Protein AF-A0A8W8M4V3-F1 (afdb_monomer)

Foldseek 3Di:
DPPPCNPPCLPLVSVQVVQVVVCVVVVHDGQQQVVSLVSVQLVVCCVVPVPCSVVWDWADPDSNAIDIPDDPPDDGDPRVRVVPDPD

Secondary structure (DSSP, 8-state):
---TTTT---SSHHHHHHHHHHHHHHTSPPPPHHHHHHHHHHHHHHHH-TTTGGG-EEEEEETTEEEEE--TTS-----GGGG----

Organism: Magallana gigas (NCBI:txid29159)

Nearest PDB structures (foldseek):
  5nmw-assembly1_A-2  TM=8.579E-01  e=9.872E-02  Zonocerus variegatus
  5xea-assembly1_A  TM=2.872E-01  e=4.651E+00  Thogoto virus (isolate SiAr 126)
  5xea-assembly1_C  TM=2.718E-01  e=4.352E+00  Thogoto virus (isolate SiAr 126)
  5zkx-assembly1_A  TM=2.327E-01  e=5.312E+00  Bourbon virus

Sequence (87 aa):
KPPIFAHYMGDGHRQTEFNAQIAKLGGFEPLSPVIQMIWDDVMDERYMNIINTHEFDYLVTGPSSYRCLTPSKAKSRVSKAENVVRK

Solvent-accessible surface area (backbone atoms only — not comparable to full-atom values): 5503 Å² total; per-residue (Å²): 129,80,61,99,59,76,82,70,48,86,77,54,61,64,37,52,51,50,47,40,53,52,17,63,74,70,76,48,83,54,82,51,60,31,57,57,55,51,50,55,51,51,54,52,37,40,72,76,35,62,90,58,41,86,62,58,43,76,45,80,75,48,64,76,35,51,43,72,54,71,43,96,87,56,91,71,75,82,53,73,63,79,68,64,72,86,125

Structure (mmCIF, N/CA/C/O backbone):
data_AF-A0A8W8M4V3-F1
#
_entry.id   AF-A0A8W8M4V3-F1
#
loop_
_atom_site.group_PDB
_atom_site.id
_atom_site.type_symbol
_atom_site.label_atom_id
_atom_site.label_alt_id
_atom_site.label_comp_id
_atom_site.label_asym_id
_atom_site.label_entity_id
_atom_site.label_seq_id
_atom_site.pdbx_PDB_ins_code
_atom_site.Cartn_x
_atom_site.Cartn_y
_atom_site.Cartn_z
_atom_site.occupancy
_atom_site.B_iso_or_equiv
_atom_site.auth_seq_id
_atom_site.auth_comp_id
_atom_site.auth_asym_id
_atom_site.auth_atom_id
_atom_site.pdbx_PDB_model_num
ATOM 1 N N . LYS A 1 1 ? 25.687 18.947 -4.989 1.00 55.16 1 LYS A N 1
ATOM 2 C CA . LYS A 1 1 ? 25.004 18.036 -4.035 1.00 55.16 1 LYS A CA 1
ATOM 3 C C . LYS A 1 1 ? 23.653 17.678 -4.633 1.00 55.16 1 LYS A C 1
ATOM 5 O O . LYS A 1 1 ? 23.046 18.590 -5.187 1.00 55.16 1 LYS A O 1
ATOM 10 N N . PRO A 1 2 ? 23.203 16.415 -4.566 1.00 59.00 2 PRO A N 1
ATOM 11 C CA . PRO A 1 2 ? 21.837 16.087 -4.952 1.00 59.00 2 PRO A CA 1
ATOM 12 C C . PRO A 1 2 ? 20.868 16.924 -4.103 1.00 59.00 2 PRO A C 1
ATOM 14 O O . PRO A 1 2 ? 21.191 17.210 -2.942 1.00 59.00 2 PRO A O 1
ATOM 17 N N . PRO A 1 3 ? 19.721 17.354 -4.651 1.00 76.25 3 PRO A N 1
ATOM 18 C CA . PRO A 1 3 ? 18.686 17.978 -3.841 1.00 76.25 3 PRO A CA 1
ATOM 19 C C . PRO A 1 3 ? 18.306 17.050 -2.681 1.00 76.25 3 PRO A C 1
ATOM 21 O O . PRO A 1 3 ? 18.284 15.831 -2.840 1.00 76.25 3 PRO A O 1
ATOM 24 N N . ILE A 1 4 ? 17.997 17.626 -1.515 1.00 73.56 4 ILE A N 1
ATOM 25 C CA . ILE A 1 4 ? 17.696 16.895 -0.264 1.00 73.56 4 ILE A CA 1
ATOM 26 C C . ILE A 1 4 ? 16.565 15.862 -0.453 1.00 73.56 4 ILE A C 1
ATOM 28 O O . ILE A 1 4 ? 16.488 14.877 0.273 1.00 73.56 4 ILE A O 1
ATOM 32 N N . PHE A 1 5 ? 15.737 16.040 -1.483 1.00 79.50 5 PHE A N 1
ATOM 33 C CA . PHE A 1 5 ? 14.595 15.191 -1.808 1.00 79.50 5 PHE A CA 1
ATOM 34 C C . PHE A 1 5 ? 14.791 14.328 -3.065 1.00 79.50 5 PHE A C 1
ATOM 36 O O . PHE A 1 5 ? 13.817 13.790 -3.579 1.00 79.50 5 PHE A O 1
ATOM 43 N N . ALA A 1 6 ? 16.023 14.168 -3.566 1.00 79.19 6 ALA A N 1
ATOM 44 C CA . ALA A 1 6 ? 16.307 13.404 -4.791 1.00 79.19 6 ALA A CA 1
ATOM 45 C C . ALA A 1 6 ? 15.854 11.932 -4.733 1.00 79.19 6 ALA A C 1
ATOM 47 O O . ALA A 1 6 ? 15.650 11.311 -5.770 1.00 79.19 6 ALA A O 1
ATOM 48 N N . HIS A 1 7 ? 15.680 11.387 -3.528 1.00 83.56 7 HIS A N 1
ATOM 49 C CA . HIS A 1 7 ? 15.210 10.019 -3.291 1.00 83.56 7 HIS A CA 1
ATOM 50 C C . HIS A 1 7 ? 13.910 9.983 -2.481 1.00 83.56 7 HIS A C 1
ATOM 52 O O . HIS A 1 7 ? 13.546 8.951 -1.920 1.00 83.56 7 HIS A O 1
ATOM 58 N N . TYR A 1 8 ? 13.212 11.118 -2.379 1.00 83.88 8 TYR A N 1
ATOM 59 C CA . TYR A 1 8 ? 11.929 11.167 -1.697 1.00 83.88 8 TYR A CA 1
ATOM 60 C C . TYR A 1 8 ? 10.845 10.551 -2.585 1.00 83.88 8 TYR A C 1
ATOM 62 O O . TYR A 1 8 ? 10.417 11.152 -3.569 1.00 83.88 8 TYR A O 1
ATOM 70 N N . MET A 1 9 ? 10.401 9.357 -2.198 1.00 83.00 9 MET A N 1
ATOM 71 C CA . MET A 1 9 ? 9.399 8.552 -2.907 1.00 83.00 9 MET A CA 1
ATOM 72 C C . MET A 1 9 ? 8.190 8.228 -2.016 1.00 83.00 9 MET A C 1
ATOM 74 O O . MET A 1 9 ? 7.474 7.276 -2.276 1.00 83.00 9 MET A O 1
ATOM 78 N N . GLY A 1 10 ? 7.998 8.960 -0.915 1.00 76.69 10 GLY A N 1
ATOM 79 C CA . GLY A 1 10 ? 7.064 8.592 0.155 1.00 76.69 10 GLY A CA 1
ATOM 80 C C . GLY A 1 10 ? 5.640 9.139 0.026 1.00 76.69 10 GLY A C 1
ATOM 81 O O . GLY A 1 10 ? 4.938 9.155 1.029 1.00 76.69 10 GLY A O 1
ATOM 82 N N . ASP A 1 11 ? 5.223 9.635 -1.141 1.00 78.75 11 ASP A N 1
ATOM 83 C CA . ASP A 1 11 ? 3.888 10.219 -1.363 1.00 78.75 11 ASP A CA 1
ATOM 84 C C . ASP A 1 11 ? 2.909 9.282 -2.092 1.00 78.75 11 ASP A C 1
ATOM 86 O O . ASP A 1 11 ? 1.879 9.727 -2.596 1.00 78.75 11 ASP A O 1
ATOM 90 N N . GLY A 1 12 ? 3.225 7.985 -2.144 1.00 79.38 12 GLY A N 1
ATOM 91 C CA . GLY A 1 12 ? 2.355 6.928 -2.666 1.00 79.38 12 GLY A CA 1
ATOM 92 C C . GLY A 1 12 ? 2.340 6.873 -4.186 1.00 79.38 12 GLY A C 1
ATOM 93 O O . GLY A 1 12 ? 2.811 5.902 -4.773 1.00 79.38 12 GLY A O 1
ATOM 94 N N . HIS A 1 13 ? 1.882 7.940 -4.842 1.00 81.31 13 HIS A N 1
ATOM 95 C CA . HIS A 1 13 ? 1.752 7.970 -6.298 1.00 81.31 13 HIS A CA 1
ATOM 96 C C . HIS A 1 13 ? 3.095 7.757 -7.011 1.00 81.31 13 HIS A C 1
ATOM 98 O O . HIS A 1 13 ? 3.211 6.846 -7.834 1.00 81.31 13 HIS A O 1
ATOM 104 N N . ARG A 1 14 ? 4.139 8.520 -6.643 1.00 83.94 14 ARG A N 1
ATOM 105 C CA . ARG A 1 14 ? 5.477 8.350 -7.241 1.00 83.94 14 ARG A CA 1
ATOM 106 C C . ARG A 1 14 ? 6.088 6.997 -6.894 1.00 83.94 14 ARG A C 1
ATOM 108 O O . ARG A 1 14 ? 6.817 6.431 -7.705 1.00 83.94 14 ARG A O 1
ATOM 115 N N . GLN A 1 15 ? 5.789 6.468 -5.707 1.00 90.06 15 GLN A N 1
ATOM 116 C CA . GLN A 1 15 ? 6.261 5.153 -5.276 1.00 90.06 15 GLN A CA 1
ATOM 117 C C . GLN A 1 15 ? 5.710 4.042 -6.171 1.00 90.06 15 GLN A C 1
ATOM 119 O O . GLN A 1 15 ? 6.459 3.197 -6.661 1.00 90.06 15 GLN A O 1
ATOM 124 N N . THR A 1 16 ? 4.398 4.052 -6.392 1.00 89.75 16 THR A N 1
ATOM 125 C CA . THR A 1 16 ? 3.700 3.012 -7.149 1.00 89.75 16 THR A CA 1
ATOM 126 C C . THR A 1 16 ? 3.985 3.113 -8.639 1.00 89.75 16 THR A C 1
ATOM 128 O O . THR A 1 16 ? 4.200 2.084 -9.280 1.00 89.75 16 THR A O 1
ATOM 131 N N . GLU A 1 17 ? 4.093 4.327 -9.184 1.00 90.38 17 GLU A N 1
ATOM 132 C CA . GLU A 1 17 ? 4.530 4.523 -10.566 1.00 90.38 17 GLU A CA 1
ATOM 133 C C . GLU A 1 17 ? 5.953 3.991 -10.785 1.00 90.38 17 GLU A C 1
ATOM 135 O O . GLU A 1 17 ? 6.193 3.230 -11.723 1.00 90.38 17 GLU A O 1
ATOM 140 N N . PHE A 1 18 ? 6.888 4.320 -9.889 1.00 92.38 18 PHE A N 1
ATOM 141 C CA . PHE A 1 18 ? 8.252 3.805 -9.962 1.00 92.38 18 PHE A CA 1
ATOM 142 C C . PHE A 1 18 ? 8.288 2.273 -9.907 1.00 92.38 18 PHE A C 1
ATOM 144 O O . PHE A 1 18 ? 8.933 1.644 -10.745 1.00 92.38 18 PHE A O 1
ATOM 151 N N . ASN A 1 19 ? 7.537 1.656 -8.990 1.00 93.00 19 ASN A N 1
ATOM 152 C CA . ASN A 1 19 ? 7.431 0.197 -8.917 1.00 93.00 19 ASN A CA 1
ATOM 153 C C . ASN A 1 19 ? 6.861 -0.414 -10.208 1.00 93.00 19 ASN A C 1
ATOM 155 O O . ASN A 1 19 ? 7.365 -1.437 -10.668 1.00 93.00 19 ASN A O 1
ATOM 159 N N . ALA A 1 20 ? 5.860 0.217 -10.829 1.00 93.81 20 ALA A N 1
ATOM 160 C CA . ALA A 1 20 ? 5.300 -0.240 -12.101 1.00 93.81 20 ALA A CA 1
ATOM 161 C C . ALA A 1 20 ? 6.316 -0.144 -13.254 1.00 93.81 20 ALA A C 1
ATOM 163 O O . ALA A 1 20 ? 6.408 -1.053 -14.081 1.00 93.81 20 ALA A O 1
ATOM 164 N N . GLN A 1 21 ? 7.116 0.926 -13.296 1.00 95.31 21 GLN A N 1
ATOM 165 C CA . GLN A 1 21 ? 8.192 1.077 -14.279 1.00 95.31 21 GLN A CA 1
ATOM 166 C C . GLN A 1 21 ? 9.280 0.010 -14.092 1.00 95.31 21 GLN A C 1
ATOM 168 O O . GLN A 1 21 ? 9.720 -0.591 -15.072 1.00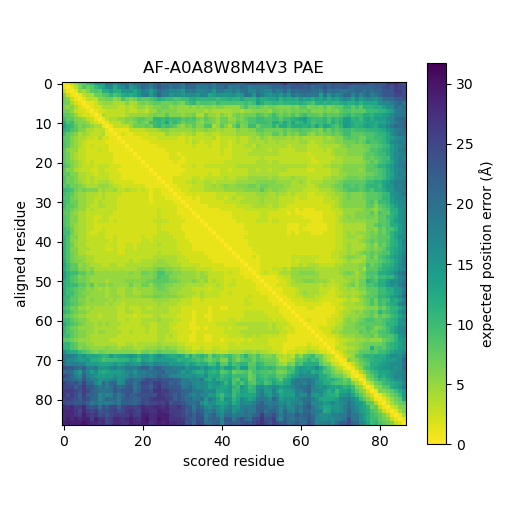 95.31 21 GLN A O 1
ATOM 173 N N . ILE A 1 22 ? 9.671 -0.274 -12.847 1.00 96.06 22 ILE A N 1
ATOM 174 C CA . ILE A 1 22 ? 10.637 -1.330 -12.523 1.00 96.06 22 ILE A CA 1
ATOM 175 C C . ILE A 1 22 ? 10.097 -2.715 -12.908 1.00 96.06 22 ILE A C 1
ATOM 177 O O . ILE A 1 22 ? 10.825 -3.490 -13.525 1.00 96.06 22 ILE A O 1
ATOM 181 N N . ALA A 1 23 ? 8.824 -3.004 -12.631 1.00 96.81 23 ALA A N 1
ATOM 182 C CA . ALA A 1 23 ? 8.180 -4.258 -13.027 1.00 96.81 23 ALA A CA 1
ATOM 183 C C . ALA A 1 23 ? 8.183 -4.454 -14.548 1.00 96.81 23 ALA A C 1
ATOM 185 O O . ALA A 1 23 ? 8.587 -5.505 -15.050 1.00 96.81 23 ALA A O 1
ATOM 186 N N . LYS A 1 24 ? 7.848 -3.394 -15.293 1.00 97.12 24 LYS A N 1
ATOM 187 C CA . LYS A 1 24 ? 7.909 -3.387 -16.758 1.00 97.12 24 LYS A CA 1
ATOM 188 C C . LYS A 1 24 ? 9.323 -3.650 -17.282 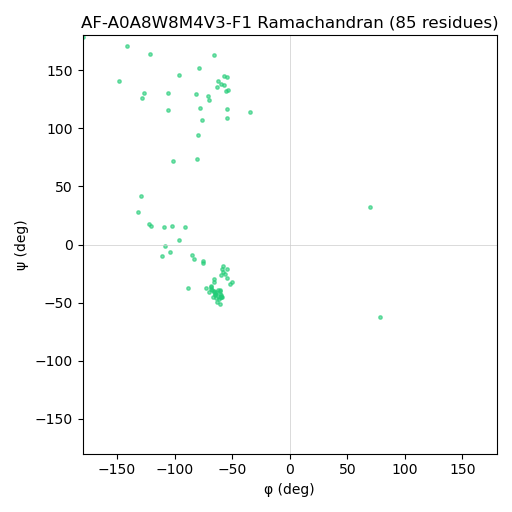1.00 97.12 24 LYS A C 1
ATOM 190 O O . LYS A 1 24 ? 9.481 -4.407 -18.234 1.00 97.12 24 LYS A O 1
ATOM 195 N N . LEU A 1 25 ? 10.339 -3.021 -16.689 1.00 97.81 25 LEU A N 1
ATOM 196 C CA . LEU A 1 25 ? 11.739 -3.208 -17.088 1.00 97.81 25 LEU A CA 1
ATOM 197 C C . LEU A 1 25 ? 12.259 -4.609 -16.748 1.00 97.81 25 LEU A C 1
ATOM 199 O O . LEU A 1 25 ? 13.040 -5.170 -17.511 1.00 97.81 25 LEU A O 1
ATOM 203 N N . GLY A 1 26 ? 11.835 -5.164 -15.614 1.00 97.25 26 GLY A N 1
ATOM 204 C CA . GLY A 1 26 ? 12.259 -6.479 -15.140 1.00 97.25 26 GLY A CA 1
ATOM 205 C C . GLY A 1 26 ? 11.463 -7.655 -15.706 1.00 97.25 26 GLY A C 1
ATOM 206 O O . GLY A 1 26 ? 11.856 -8.796 -15.482 1.00 97.25 26 GLY A O 1
ATOM 207 N N . GLY A 1 27 ? 10.361 -7.404 -16.419 1.00 97.31 27 GLY A N 1
ATOM 208 C CA . GLY A 1 27 ? 9.515 -8.452 -16.992 1.00 97.31 27 GLY A CA 1
ATOM 209 C C . GLY A 1 27 ? 8.730 -9.253 -15.949 1.00 97.31 27 GLY A C 1
ATOM 210 O O . GLY A 1 27 ? 8.504 -10.444 -16.149 1.00 97.31 27 GLY A O 1
ATOM 211 N N . PHE A 1 28 ? 8.338 -8.625 -14.838 1.00 95.38 28 PHE A N 1
ATOM 212 C CA . PHE A 1 28 ? 7.528 -9.249 -13.789 1.00 95.38 28 PHE A CA 1
ATOM 213 C C . PHE A 1 28 ? 6.220 -8.493 -13.548 1.00 95.38 28 PHE A C 1
ATOM 215 O O . PHE A 1 28 ? 6.051 -7.352 -13.980 1.00 95.38 28 PHE A O 1
ATOM 222 N N . GLU A 1 29 ? 5.286 -9.150 -12.863 1.00 95.06 29 GLU A N 1
ATOM 223 C CA . GLU A 1 29 ? 3.971 -8.584 -12.566 1.00 95.06 29 GLU A CA 1
ATOM 224 C C . GLU A 1 29 ? 4.085 -7.341 -11.664 1.00 95.06 29 GLU A C 1
ATOM 226 O O . GLU A 1 29 ? 4.830 -7.359 -10.676 1.00 95.06 29 GLU A O 1
ATOM 231 N N . PRO A 1 30 ? 3.358 -6.251 -11.967 1.00 94.25 30 PRO A N 1
ATOM 232 C CA . PRO A 1 30 ? 3.336 -5.072 -11.113 1.00 94.25 30 PRO A CA 1
ATOM 233 C C . PRO A 1 30 ? 2.674 -5.376 -9.763 1.00 94.25 30 PRO A C 1
ATOM 235 O O . PRO A 1 30 ? 1.933 -6.347 -9.601 1.00 94.25 30 PRO A O 1
ATOM 238 N N . LEU A 1 31 ? 2.908 -4.500 -8.782 1.00 92.12 31 LEU A N 1
ATOM 239 C CA . LEU A 1 31 ? 2.200 -4.576 -7.506 1.00 92.12 31 LEU A CA 1
ATOM 240 C C . LEU A 1 31 ? 0.687 -4.502 -7.732 1.00 92.12 31 LEU A C 1
ATOM 242 O O . LEU A 1 31 ? 0.191 -3.681 -8.505 1.00 92.12 31 LEU A O 1
ATOM 246 N N . SER A 1 32 ? -0.044 -5.349 -7.013 1.00 93.38 32 SER A N 1
ATOM 247 C CA . SER A 1 32 ? -1.498 -5.402 -7.096 1.00 93.38 32 SER A CA 1
ATOM 248 C C . SER A 1 32 ? -2.127 -4.068 -6.653 1.00 93.38 32 SER A C 1
ATOM 250 O O . SER A 1 32 ? -1.673 -3.507 -5.650 1.00 93.38 32 SER A O 1
ATOM 252 N N . PRO A 1 33 ? -3.199 -3.579 -7.313 1.00 91.19 33 PRO A N 1
ATOM 253 C CA . PRO A 1 33 ? -3.838 -2.299 -6.982 1.00 91.19 33 PRO A CA 1
ATOM 254 C C . PRO A 1 33 ? -4.206 -2.128 -5.504 1.00 91.19 33 PRO A C 1
ATOM 256 O O . PRO A 1 33 ? -4.091 -1.031 -4.960 1.00 91.19 33 PRO A O 1
ATOM 259 N N . VAL A 1 34 ? -4.584 -3.222 -4.834 1.00 92.00 34 VAL A N 1
ATOM 260 C CA . VAL A 1 34 ? -4.907 -3.243 -3.400 1.00 92.00 34 VAL A CA 1
ATOM 261 C C . VAL A 1 34 ? -3.792 -2.679 -2.510 1.00 92.00 34 VAL A C 1
ATOM 263 O O . VAL A 1 34 ? -4.091 -2.105 -1.468 1.00 92.00 34 VAL A O 1
ATOM 266 N N . ILE A 1 35 ? -2.521 -2.772 -2.918 1.00 92.25 35 ILE A N 1
ATOM 267 C CA . ILE A 1 35 ? -1.394 -2.244 -2.139 1.00 92.25 35 ILE A CA 1
ATOM 268 C C . ILE A 1 35 ? -1.449 -0.716 -2.056 1.00 92.25 35 ILE A C 1
ATOM 270 O O . ILE A 1 35 ? -1.305 -0.168 -0.966 1.00 92.25 35 ILE A O 1
ATOM 274 N N . GLN A 1 36 ? -1.717 -0.030 -3.174 1.00 91.00 36 GLN A N 1
ATOM 275 C CA . GLN A 1 36 ? -1.895 1.427 -3.169 1.00 91.00 36 GLN A CA 1
ATOM 276 C C . GLN A 1 36 ? -3.126 1.820 -2.348 1.00 91.00 36 GLN A C 1
ATOM 278 O O . GLN A 1 36 ? -3.064 2.765 -1.571 1.00 91.00 36 GLN A O 1
ATOM 283 N N . MET A 1 37 ? -4.220 1.061 -2.471 1.00 90.06 37 MET A N 1
ATOM 284 C CA . MET A 1 37 ? -5.453 1.337 -1.729 1.00 90.06 37 MET A CA 1
ATOM 285 C C . MET A 1 37 ? -5.247 1.250 -0.210 1.00 90.06 37 MET A C 1
ATOM 287 O O . MET A 1 37 ? -5.694 2.132 0.515 1.00 90.06 37 MET A O 1
ATOM 291 N N . ILE A 1 38 ? -4.550 0.211 0.269 1.00 90.75 38 ILE A N 1
ATOM 292 C CA . ILE A 1 38 ? -4.209 0.067 1.692 1.00 90.75 38 ILE A CA 1
ATOM 293 C C . ILE A 1 38 ? -3.246 1.175 2.126 1.00 90.75 38 ILE A C 1
ATOM 295 O O . ILE A 1 38 ? -3.413 1.729 3.207 1.00 90.75 38 ILE A O 1
ATOM 299 N N . TRP A 1 39 ? -2.255 1.525 1.299 1.00 90.94 39 TRP A N 1
ATOM 300 C CA . TRP A 1 39 ? -1.321 2.608 1.613 1.00 90.94 39 TRP A CA 1
ATOM 301 C C . TRP A 1 39 ? -2.046 3.946 1.813 1.00 90.94 39 TRP A C 1
ATOM 303 O O . TRP A 1 39 ? -1.780 4.633 2.799 1.00 90.94 39 TRP A O 1
ATOM 313 N N . ASP A 1 40 ? -2.995 4.283 0.934 1.00 88.69 40 ASP A N 1
ATOM 314 C CA . ASP A 1 40 ? -3.802 5.503 1.055 1.00 88.69 40 ASP A CA 1
ATOM 315 C C . ASP A 1 40 ? -4.613 5.508 2.366 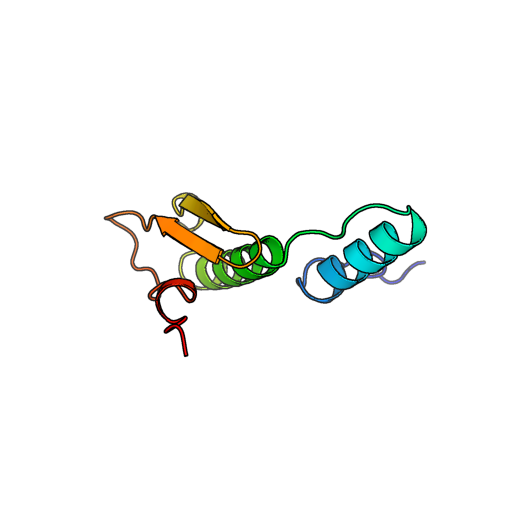1.00 88.69 40 ASP A C 1
ATOM 317 O O . ASP A 1 40 ? -4.651 6.523 3.062 1.00 88.69 40 ASP A O 1
ATOM 321 N N . ASP A 1 41 ? -5.220 4.371 2.734 1.00 88.38 41 ASP A N 1
ATOM 322 C CA . ASP A 1 41 ? -6.001 4.223 3.976 1.00 88.38 41 ASP A CA 1
ATOM 323 C C . ASP A 1 41 ? -5.110 4.366 5.222 1.00 88.38 41 ASP A C 1
ATOM 325 O O . ASP A 1 41 ? -5.430 5.109 6.148 1.00 88.38 41 ASP A O 1
ATOM 329 N N . VAL A 1 42 ? -3.928 3.739 5.216 1.00 88.81 42 VAL A N 1
ATOM 330 C CA . VAL A 1 42 ? -2.940 3.856 6.302 1.00 88.81 42 VAL A CA 1
ATOM 331 C C . VAL A 1 42 ? -2.452 5.294 6.461 1.00 88.81 42 VAL A C 1
ATOM 333 O O . VAL A 1 42 ? -2.261 5.754 7.586 1.00 88.81 42 VAL A O 1
ATOM 336 N N . MET A 1 43 ? -2.235 6.025 5.367 1.00 89.06 43 MET A N 1
ATOM 337 C CA . MET A 1 43 ? -1.797 7.421 5.438 1.00 89.06 43 MET A CA 1
ATOM 338 C C . MET A 1 43 ? -2.887 8.341 5.994 1.00 89.06 43 MET A C 1
ATOM 340 O O . MET A 1 43 ? -2.579 9.221 6.805 1.00 89.06 43 MET A O 1
ATOM 344 N N . ASP A 1 44 ? -4.146 8.101 5.628 1.00 86.38 44 ASP A N 1
ATOM 345 C CA . ASP A 1 44 ? -5.295 8.803 6.200 1.00 86.38 44 ASP A CA 1
ATOM 346 C C . ASP A 1 44 ? -5.451 8.501 7.702 1.00 86.38 44 ASP A C 1
ATOM 348 O O . ASP A 1 44 ? -5.604 9.421 8.513 1.00 86.38 44 ASP A O 1
ATOM 352 N N . GLU A 1 45 ? -5.351 7.231 8.104 1.00 85.44 45 GLU A N 1
ATOM 353 C CA . GLU A 1 45 ? -5.448 6.830 9.512 1.00 85.44 45 GLU A CA 1
ATOM 354 C C . GLU A 1 45 ? -4.255 7.318 10.335 1.00 85.44 45 GLU A C 1
ATOM 356 O O . GLU A 1 45 ? -4.428 7.773 11.464 1.00 85.44 45 GLU A O 1
ATOM 361 N N . ARG A 1 46 ? -3.047 7.353 9.768 1.00 87.62 46 ARG A N 1
ATOM 362 C CA . ARG A 1 46 ? -1.890 7.979 10.418 1.00 87.62 46 ARG A CA 1
ATOM 363 C C . ARG A 1 46 ? -2.129 9.463 10.674 1.00 87.62 46 ARG A C 1
ATOM 365 O O . ARG A 1 46 ? -1.709 9.964 11.714 1.00 87.62 46 ARG A O 1
ATOM 372 N N . TYR A 1 47 ? -2.763 10.174 9.743 1.00 85.94 47 TYR A N 1
ATOM 373 C CA . TYR A 1 47 ? -3.059 11.597 9.907 1.00 85.94 47 TYR A CA 1
ATOM 374 C C . TYR A 1 47 ? -4.100 11.843 11.012 1.00 85.94 47 TYR A C 1
ATOM 376 O O . TYR A 1 47 ? -3.957 12.782 11.793 1.00 85.94 47 TYR A O 1
ATOM 384 N N . MET A 1 48 ? -5.121 10.988 11.109 1.00 80.94 48 MET A N 1
ATOM 385 C CA . MET A 1 48 ? -6.239 11.160 12.046 1.00 80.94 48 MET A CA 1
ATOM 386 C C . MET A 1 48 ? -6.002 10.534 13.427 1.00 80.94 48 MET A C 1
ATOM 388 O O . MET A 1 48 ? -6.406 11.092 14.445 1.00 80.94 48 MET A O 1
ATOM 392 N N . ASN A 1 49 ? -5.352 9.376 13.462 1.00 80.12 49 ASN A N 1
ATOM 393 C CA . ASN A 1 49 ? -5.231 8.482 14.607 1.00 80.12 49 ASN A CA 1
ATOM 394 C C . ASN A 1 49 ? -3.767 8.098 14.855 1.00 80.12 49 ASN A C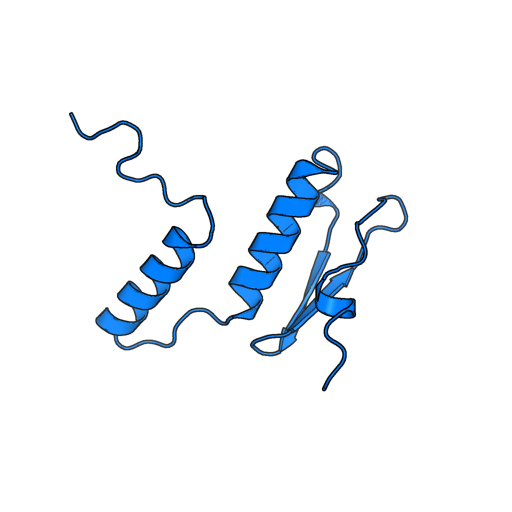 1
ATOM 396 O O . ASN A 1 49 ? -3.473 6.950 15.170 1.00 80.12 49 ASN A O 1
ATOM 400 N N . ILE A 1 50 ? -2.830 9.046 14.749 1.00 85.56 50 ILE A N 1
ATOM 401 C CA . ILE A 1 50 ? -1.383 8.763 14.804 1.00 85.56 50 ILE A CA 1
ATOM 402 C C . ILE A 1 50 ? -0.936 7.904 16.000 1.00 85.56 50 ILE A C 1
ATOM 404 O O . ILE A 1 50 ? -0.006 7.114 15.872 1.00 85.56 50 ILE A O 1
ATOM 408 N N . ILE A 1 51 ? -1.610 8.030 17.147 1.00 85.25 51 ILE A N 1
ATOM 409 C CA . ILE A 1 51 ? -1.321 7.250 18.358 1.00 85.25 51 ILE A CA 1
ATOM 410 C C . ILE A 1 51 ? -1.721 5.777 18.170 1.00 85.25 51 ILE A C 1
ATOM 412 O O . ILE A 1 51 ? -0.963 4.886 18.541 1.00 85.25 51 ILE A O 1
ATOM 416 N N . ASN A 1 52 ? -2.870 5.520 17.541 1.00 81.81 52 ASN A N 1
ATOM 417 C CA . ASN A 1 52 ? -3.496 4.195 17.463 1.00 81.81 52 ASN A CA 1
ATOM 418 C C . ASN A 1 52 ? -3.413 3.566 16.063 1.00 81.81 52 ASN A C 1
ATOM 420 O O . ASN A 1 52 ? -3.878 2.453 15.870 1.00 81.81 52 ASN A O 1
ATOM 424 N N . THR A 1 53 ? -2.830 4.246 15.069 1.00 84.81 53 THR A N 1
ATOM 425 C CA . THR A 1 53 ? -2.791 3.784 13.666 1.00 84.81 53 THR A CA 1
ATOM 426 C C . THR A 1 53 ? -2.126 2.418 13.490 1.00 84.81 53 THR A C 1
ATOM 428 O O . THR A 1 53 ? -2.385 1.736 12.506 1.00 84.81 53 THR A O 1
ATOM 431 N N . HIS A 1 54 ? -1.270 2.026 14.432 1.00 85.56 54 HIS A N 1
ATOM 432 C CA . HIS A 1 54 ? -0.584 0.739 14.450 1.00 85.56 54 HIS A CA 1
ATOM 433 C C . HIS A 1 54 ? -1.492 -0.428 14.869 1.00 85.56 54 HIS A C 1
ATOM 435 O O . HIS A 1 54 ? -1.108 -1.577 14.692 1.00 85.56 54 HIS A O 1
ATOM 441 N N . GLU A 1 55 ? -2.667 -0.142 15.435 1.00 85.56 55 GLU A N 1
ATOM 442 C CA . GLU A 1 55 ? -3.650 -1.153 15.830 1.00 85.56 55 GLU A CA 1
ATOM 443 C C . GLU A 1 55 ? -4.533 -1.592 14.647 1.00 85.56 55 GLU A C 1
ATOM 445 O O . GLU A 1 55 ? -5.267 -2.566 14.760 1.00 85.56 55 GLU A O 1
ATOM 450 N N . PHE A 1 56 ? -4.502 -0.873 13.521 1.00 84.75 56 PHE A N 1
ATOM 451 C CA . PHE A 1 56 ? -5.361 -1.144 12.370 1.00 84.75 56 PHE A CA 1
ATOM 452 C C . PHE A 1 56 ? -4.841 -2.327 11.553 1.00 84.75 56 PHE A C 1
ATOM 454 O O . PHE A 1 56 ? -3.779 -2.245 10.935 1.00 84.75 56 PHE A O 1
ATOM 461 N N . ASP A 1 57 ? -5.643 -3.386 11.487 1.00 88.00 57 ASP A N 1
ATOM 462 C CA . ASP A 1 57 ? -5.361 -4.572 10.684 1.00 88.00 57 ASP A CA 1
ATOM 463 C C . ASP A 1 57 ? -6.065 -4.513 9.318 1.00 88.00 57 ASP A C 1
ATOM 465 O O . ASP A 1 57 ? -7.194 -4.034 9.189 1.00 88.00 57 ASP A O 1
ATOM 469 N N . TYR A 1 58 ? -5.418 -5.059 8.286 1.00 89.75 58 TYR A N 1
ATOM 470 C CA . TYR A 1 58 ? -5.928 -5.080 6.912 1.00 89.75 58 TYR A CA 1
ATOM 471 C C . TYR A 1 58 ? -5.886 -6.500 6.346 1.00 89.75 58 TYR A C 1
ATOM 473 O O . TYR A 1 58 ? -4.834 -7.136 6.302 1.00 89.75 58 TYR A O 1
ATOM 481 N N . LEU A 1 59 ? -7.026 -6.990 5.858 1.00 91.19 59 LEU A N 1
ATOM 482 C CA . LEU A 1 59 ? -7.140 -8.278 5.179 1.00 91.19 59 LEU A CA 1
ATOM 483 C C . LEU A 1 59 ? -7.318 -8.065 3.675 1.00 91.19 59 LEU A C 1
ATOM 485 O O . LEU A 1 59 ? -8.344 -7.547 3.238 1.00 91.19 59 LEU A O 1
ATOM 489 N N . VAL A 1 60 ? -6.356 -8.511 2.870 1.00 92.75 60 VAL A N 1
ATOM 490 C CA . VAL A 1 60 ? -6.491 -8.532 1.406 1.00 92.75 60 VAL A CA 1
ATOM 491 C C . VAL A 1 60 ? -7.506 -9.605 1.011 1.00 92.75 60 VAL A C 1
ATOM 493 O O . VAL A 1 60 ? -7.364 -10.768 1.378 1.00 92.75 60 VAL A O 1
ATOM 496 N N . THR A 1 61 ? -8.536 -9.219 0.258 1.00 93.19 61 THR A N 1
ATOM 497 C CA . THR A 1 61 ? -9.615 -10.121 -0.187 1.00 93.19 61 THR A CA 1
ATOM 498 C C . THR A 1 61 ? -9.590 -10.380 -1.693 1.00 93.19 61 THR A C 1
ATOM 500 O O . THR A 1 61 ? -10.303 -11.255 -2.178 1.00 93.19 61 THR A O 1
ATOM 503 N N . GLY A 1 62 ? -8.766 -9.639 -2.434 1.00 92.00 62 GLY A N 1
ATOM 504 C CA . GLY A 1 62 ? -8.568 -9.798 -3.868 1.00 92.00 62 GLY A CA 1
ATOM 505 C C . GLY A 1 62 ? -7.551 -8.793 -4.418 1.00 92.00 62 GLY A C 1
ATOM 506 O O . GLY A 1 62 ? -7.067 -7.937 -3.676 1.00 92.00 62 GLY A O 1
ATOM 507 N N . PRO A 1 63 ? -7.244 -8.850 -5.726 1.00 89.44 63 PRO A N 1
ATOM 508 C CA . PRO A 1 63 ? -6.230 -7.986 -6.339 1.00 89.44 63 PRO A CA 1
ATOM 509 C C . PRO A 1 63 ? -6.513 -6.479 -6.207 1.00 89.44 63 PRO A C 1
ATOM 511 O O . PRO A 1 63 ? -5.591 -5.660 -6.177 1.00 89.44 63 PRO A O 1
ATOM 514 N N . SER A 1 64 ? -7.790 -6.117 -6.080 1.00 91.50 64 SER A N 1
ATOM 515 C CA . SER A 1 64 ? -8.261 -4.731 -5.953 1.00 91.5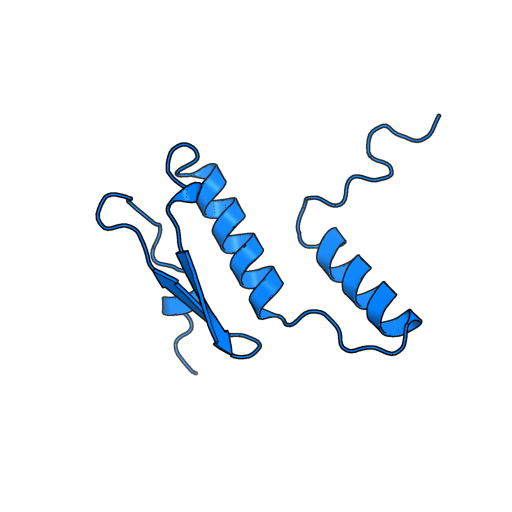0 64 SER A CA 1
ATOM 516 C C . SER A 1 64 ? -9.257 -4.570 -4.803 1.00 91.50 64 SER A C 1
ATOM 518 O O . SER A 1 64 ? -10.156 -3.734 -4.870 1.00 91.50 64 SER A O 1
ATOM 520 N N . SER A 1 65 ? -9.162 -5.409 -3.768 1.00 88.38 65 SER A N 1
ATOM 521 C CA . SER A 1 65 ? -10.077 -5.349 -2.628 1.00 88.38 65 SER A CA 1
ATOM 522 C C . SER A 1 65 ? -9.413 -5.780 -1.325 1.00 88.38 65 SER A C 1
ATOM 524 O O . SER A 1 65 ? -8.649 -6.745 -1.274 1.00 88.38 65 SER A O 1
ATOM 526 N N . TYR A 1 66 ? -9.752 -5.079 -0.249 1.00 91.69 66 TYR A N 1
ATOM 527 C CA . TYR A 1 66 ? -9.328 -5.393 1.110 1.00 91.69 66 TYR A CA 1
ATOM 528 C C . TYR A 1 66 ? -10.474 -5.137 2.094 1.00 91.69 66 TYR A C 1
ATOM 530 O O . TYR A 1 66 ? -11.512 -4.591 1.724 1.00 91.69 66 TYR A O 1
ATOM 538 N N . ARG A 1 67 ? -10.301 -5.561 3.342 1.00 86.19 67 ARG A N 1
ATOM 539 C CA . ARG A 1 67 ? -11.168 -5.228 4.473 1.00 86.19 67 ARG A CA 1
ATOM 540 C C . ARG A 1 67 ? -10.305 -4.669 5.597 1.00 86.19 67 ARG A C 1
ATOM 542 O O . ARG A 1 67 ? -9.315 -5.299 5.958 1.00 86.19 67 ARG A O 1
ATOM 549 N N . CYS A 1 68 ? -10.691 -3.523 6.147 1.00 84.94 68 CYS A N 1
ATOM 550 C CA . CYS A 1 68 ? -10.109 -3.005 7.382 1.00 84.94 68 CYS A CA 1
ATOM 551 C C . CYS A 1 68 ? -10.769 -3.702 8.579 1.00 84.94 68 CYS A C 1
ATOM 553 O O . CYS A 1 68 ? -11.994 -3.804 8.649 1.00 84.94 68 CYS A O 1
ATOM 555 N N . LEU A 1 69 ? -9.963 -4.221 9.497 1.00 82.44 69 LEU A N 1
ATOM 556 C CA . LEU A 1 69 ? -10.401 -4.855 10.735 1.00 82.44 69 LEU A CA 1
ATOM 557 C C . LEU A 1 69 ? -10.207 -3.844 11.870 1.00 82.44 69 LEU A C 1
ATOM 559 O O . LEU A 1 69 ? -9.283 -3.947 12.672 1.00 82.44 69 LEU A O 1
ATOM 563 N N . THR A 1 70 ? -11.052 -2.811 11.883 1.00 71.69 70 THR A N 1
ATOM 564 C CA . THR A 1 70 ? -10.928 -1.681 12.809 1.00 71.69 70 THR A CA 1
ATOM 565 C C . THR A 1 70 ? -10.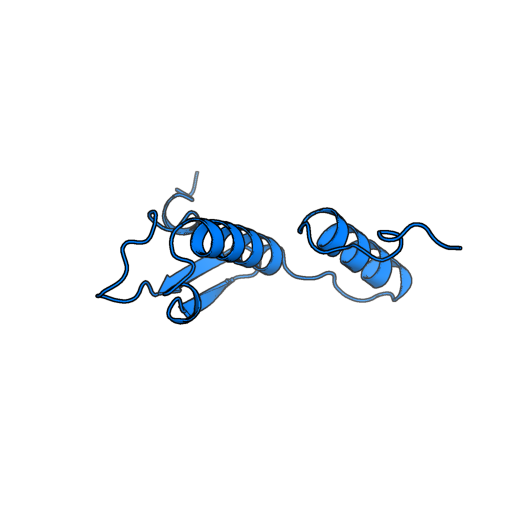905 -2.142 14.277 1.00 71.69 70 THR A C 1
ATOM 567 O O . THR A 1 70 ? -11.797 -2.890 14.694 1.00 71.69 70 THR A O 1
ATOM 570 N N . PRO A 1 71 ? -9.953 -1.657 15.098 1.00 68.69 71 PRO A N 1
ATOM 571 C CA . PRO A 1 71 ? -9.931 -1.930 16.531 1.00 68.69 71 PRO A CA 1
ATOM 572 C C . PRO A 1 71 ? -11.205 -1.435 17.204 1.00 68.69 71 PRO A C 1
ATOM 574 O O . PRO A 1 71 ? -11.638 -0.304 16.987 1.00 68.69 71 PRO A O 1
ATOM 577 N N . SER A 1 72 ? -11.756 -2.226 18.122 1.00 64.56 72 SER A N 1
ATOM 578 C CA . SER A 1 72 ? -12.972 -1.870 18.870 1.00 64.56 72 SER A CA 1
ATOM 579 C C . SER A 1 72 ? -12.865 -0.562 19.671 1.00 64.56 72 SER A C 1
ATOM 581 O O . SER A 1 72 ? -13.883 0.012 20.052 1.00 64.56 72 SER A O 1
ATOM 583 N N . LYS A 1 73 ? -11.641 -0.086 19.932 1.00 61.25 73 LYS A N 1
ATOM 584 C CA . LYS A 1 7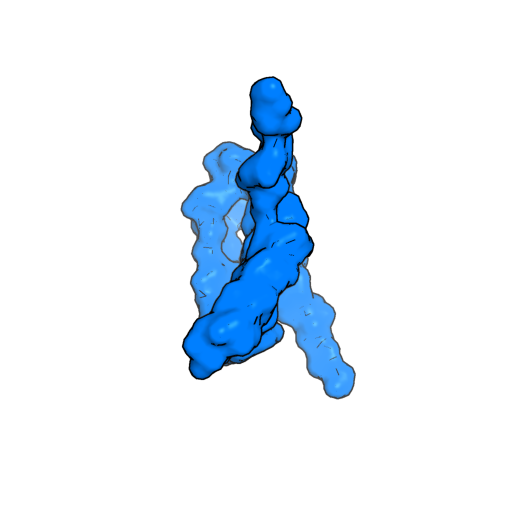3 ? -11.342 1.124 20.713 1.00 61.25 73 LYS A CA 1
ATOM 585 C C . LYS A 1 73 ? -10.935 2.333 19.861 1.00 61.25 73 LYS A C 1
ATOM 587 O O . LYS A 1 73 ? -10.798 3.424 20.414 1.00 61.25 73 LYS A O 1
ATOM 592 N N . ALA A 1 74 ? -10.760 2.174 18.547 1.00 62.84 74 ALA A N 1
ATOM 593 C CA . ALA A 1 74 ? -10.313 3.240 17.656 1.00 62.84 74 ALA A CA 1
ATOM 594 C C . ALA A 1 74 ? -11.476 3.768 16.804 1.00 62.84 74 ALA A C 1
ATOM 596 O O . ALA A 1 74 ? -12.209 3.010 16.171 1.00 62.84 74 ALA A O 1
ATOM 597 N N . LYS A 1 75 ? -11.646 5.094 16.764 1.00 59.75 75 LYS A N 1
ATOM 598 C CA . LYS A 1 75 ? -12.580 5.736 15.832 1.00 59.75 75 LYS A CA 1
ATOM 599 C C . LYS A 1 75 ? -11.914 5.831 14.458 1.00 59.75 75 LYS A C 1
ATOM 601 O O . LYS A 1 75 ? -11.182 6.781 14.204 1.00 59.75 75 LYS A O 1
ATOM 606 N N . SER A 1 76 ? -12.161 4.854 13.593 1.00 60.94 76 SER A N 1
ATOM 607 C CA . SER A 1 76 ? -11.774 4.913 12.177 1.00 60.94 76 SER A CA 1
ATOM 608 C C . SER A 1 76 ? -12.756 5.771 11.379 1.00 60.94 76 SER A C 1
ATOM 610 O O . SER A 1 76 ? -13.942 5.858 11.724 1.00 60.94 76 SER A O 1
ATOM 612 N N . ARG A 1 77 ? -12.294 6.388 10.287 1.00 59.88 77 ARG A N 1
ATOM 613 C CA . ARG A 1 77 ? -13.224 6.761 9.212 1.00 59.88 77 ARG A CA 1
ATOM 614 C C . ARG A 1 77 ? -13.648 5.459 8.540 1.00 59.88 77 ARG A C 1
ATOM 616 O O . ARG A 1 77 ? -12.782 4.695 8.153 1.00 59.88 77 ARG A O 1
ATOM 623 N N . VAL A 1 78 ? -14.956 5.217 8.401 1.00 54.38 78 VAL A N 1
ATOM 624 C CA . VAL A 1 78 ? -15.524 4.063 7.669 1.00 54.38 78 VAL A CA 1
ATOM 625 C C . VAL A 1 78 ? -14.633 3.721 6.466 1.00 54.38 78 VAL A C 1
ATOM 627 O O . VAL A 1 78 ? -14.473 4.569 5.582 1.00 54.38 78 VAL A O 1
ATOM 630 N N . SER A 1 79 ? -13.998 2.541 6.482 1.00 52.81 79 SER A N 1
ATOM 631 C CA . SER A 1 79 ? -12.951 2.181 5.519 1.00 52.81 79 SER A CA 1
ATOM 632 C C . SER A 1 79 ? -13.463 2.368 4.095 1.00 52.81 79 SER A C 1
ATOM 634 O O . SER A 1 79 ? -14.565 1.931 3.751 1.00 52.81 79 SER A O 1
ATOM 636 N N . LYS A 1 80 ? -12.667 3.018 3.239 1.00 53.38 80 LYS A N 1
ATOM 637 C CA . LYS A 1 80 ? -13.048 3.307 1.844 1.00 53.38 80 LYS A CA 1
ATOM 638 C C . LYS A 1 80 ? -13.431 2.039 1.066 1.00 53.38 80 LYS A C 1
ATOM 640 O O . LYS A 1 80 ? -14.238 2.122 0.142 1.00 53.38 80 LYS A O 1
ATOM 645 N N . ALA A 1 81 ? -12.913 0.874 1.465 1.00 47.38 81 ALA A N 1
ATOM 646 C CA . ALA A 1 81 ? -13.254 -0.418 0.875 1.00 47.38 81 ALA A CA 1
ATOM 647 C C . ALA A 1 81 ? -14.716 -0.845 1.103 1.00 47.38 81 ALA A C 1
ATOM 649 O O . ALA A 1 81 ? -15.290 -1.514 0.245 1.00 47.38 81 ALA A O 1
ATOM 650 N N . GLU A 1 82 ? -15.347 -0.430 2.205 1.00 43.66 82 GLU A N 1
ATOM 651 C CA . GLU A 1 82 ? -16.762 -0.727 2.478 1.00 43.66 82 GLU A CA 1
ATOM 652 C C . GLU A 1 82 ? -17.715 0.129 1.627 1.00 43.66 82 GLU A C 1
ATOM 654 O O 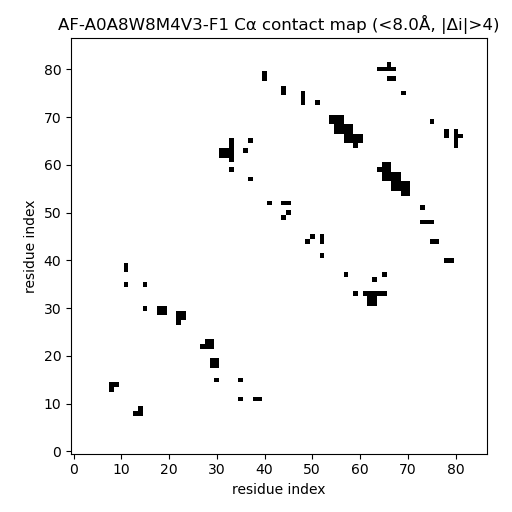. GLU A 1 82 ? -18.881 -0.222 1.461 1.00 43.66 82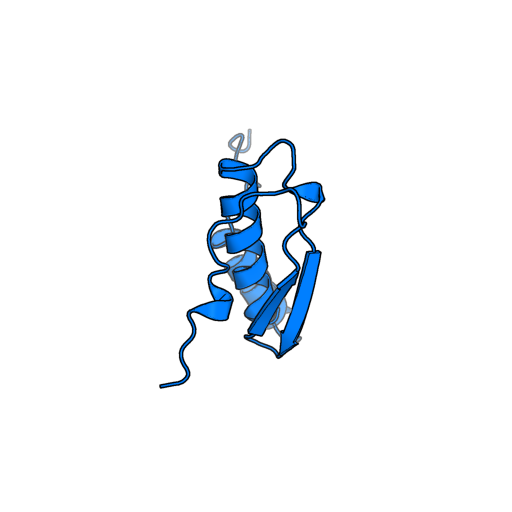 GLU A O 1
ATOM 659 N N . ASN A 1 83 ? -17.210 1.211 1.019 1.00 41.84 83 ASN A N 1
ATOM 660 C CA . ASN A 1 83 ? -17.969 2.111 0.146 1.00 41.84 83 ASN A CA 1
ATOM 661 C C . ASN A 1 83 ? -17.824 1.809 -1.355 1.00 41.84 83 ASN A C 1
ATOM 663 O O . ASN A 1 83 ? -18.403 2.524 -2.177 1.00 41.84 83 ASN A O 1
ATOM 667 N N . VAL A 1 84 ? -17.116 0.743 -1.751 1.00 42.66 84 VAL A N 1
ATOM 668 C CA . VAL A 1 84 ? -17.156 0.266 -3.143 1.00 42.66 84 VAL A CA 1
ATOM 669 C C . VAL A 1 84 ? -18.427 -0.562 -3.330 1.00 42.66 84 VAL A C 1
ATOM 671 O O . VAL A 1 84 ? -18.409 -1.790 -3.396 1.00 42.66 84 VAL A O 1
ATOM 674 N N . VAL A 1 85 ? -19.568 0.129 -3.387 1.00 35.47 85 VAL A N 1
ATOM 675 C CA . VAL A 1 85 ? -20.817 -0.447 -3.886 1.00 35.47 85 VAL A CA 1
ATOM 676 C C . VAL A 1 85 ? -20.514 -0.984 -5.283 1.00 35.47 85 VAL A C 1
ATOM 678 O O . VAL A 1 85 ? -20.136 -0.215 -6.170 1.00 35.47 85 VAL A O 1
ATOM 681 N N . ARG A 1 86 ? -20.630 -2.305 -5.474 1.00 36.81 86 ARG A N 1
ATOM 682 C CA . ARG A 1 86 ? -20.589 -2.918 -6.807 1.00 36.81 86 ARG A CA 1
ATOM 683 C C . ARG A 1 86 ? -21.656 -2.221 -7.659 1.00 36.81 86 ARG A C 1
ATOM 685 O O . ARG A 1 86 ? -22.841 -2.382 -7.375 1.00 36.81 86 ARG A O 1
ATOM 692 N N . LYS A 1 87 ? -21.229 -1.408 -8.628 1.00 35.25 87 LYS A N 1
ATOM 693 C CA . LYS A 1 87 ? -22.080 -1.002 -9.750 1.00 35.25 87 LYS A CA 1
ATOM 694 C C . LYS A 1 87 ? -22.218 -2.165 -10.718 1.00 35.25 87 LYS A C 1
ATOM 696 O O . LYS A 1 87 ? -21.210 -2.888 -10.890 1.00 35.25 87 LYS A O 1
#

Radius of gyration: 15.57 Å; Cα contacts (8 Å, |Δi|>4): 74; chains: 1; bounding box: 47×28×38 Å

pLDDT: mean 80.21, std 16.33, range [35.25, 97.81]

Mean predicted aligned error: 7.77 Å